Protein AF-A0A3L6JKA4-F1 (afdb_monomer_lite)

Foldseek 3Di:
DLVVVVVVVVVVCVVVVVPDDAKDWDADPQFIKIWGWADLPPDDIDIDIDTDGNPDDDCCVVVVVVSVVVSVVVVVVD

Radius of gyration: 13.54 Å; chains: 1; bounding box: 35×22×33 Å

Structure (mmCIF, N/CA/C/O backbone):
data_AF-A0A3L6JKA4-F1
#
_entry.id   AF-A0A3L6JKA4-F1
#
loop_
_atom_site.group_PDB
_atom_site.id
_atom_site.type_symbol
_atom_site.label_atom_id
_atom_site.label_alt_id
_atom_site.label_comp_id
_atom_site.label_asym_id
_atom_site.label_entity_id
_atom_site.label_seq_id
_atom_site.pdbx_PDB_ins_code
_atom_site.Cartn_x
_atom_site.Cartn_y
_atom_site.Cartn_z
_atom_site.occupancy
_atom_site.B_iso_or_equiv
_atom_site.auth_seq_id
_atom_site.auth_comp_id
_atom_site.auth_asym_id
_atom_site.auth_atom_id
_atom_site.pdbx_PDB_model_num
ATOM 1 N N . MET A 1 1 ? 1.290 -13.950 1.818 1.00 60.53 1 MET A N 1
ATOM 2 C CA . MET A 1 1 ? 2.302 -13.049 1.212 1.00 60.53 1 MET A CA 1
ATOM 3 C C . MET A 1 1 ? 2.137 -11.586 1.626 1.00 60.53 1 MET A C 1
ATOM 5 O O . MET A 1 1 ? 3.063 -11.048 2.213 1.00 60.53 1 MET A O 1
ATOM 9 N N . SER A 1 2 ? 0.983 -10.943 1.409 1.00 63.38 2 SER A N 1
ATOM 10 C CA . SER A 1 2 ? 0.740 -9.536 1.803 1.00 63.38 2 SER A CA 1
ATOM 11 C C . SER A 1 2 ? 0.946 -9.253 3.300 1.00 63.38 2 SER A C 1
ATOM 13 O O . SER A 1 2 ? 1.512 -8.223 3.654 1.00 63.38 2 SER A O 1
ATOM 15 N N . GLY A 1 3 ? 0.565 -10.190 4.176 1.00 67.56 3 GLY A N 1
ATOM 16 C CA . GLY A 1 3 ? 0.813 -10.083 5.620 1.00 67.56 3 GLY A CA 1
ATOM 17 C C . GLY A 1 3 ? 2.299 -10.072 6.006 1.00 67.56 3 GLY A C 1
ATOM 18 O O . GLY A 1 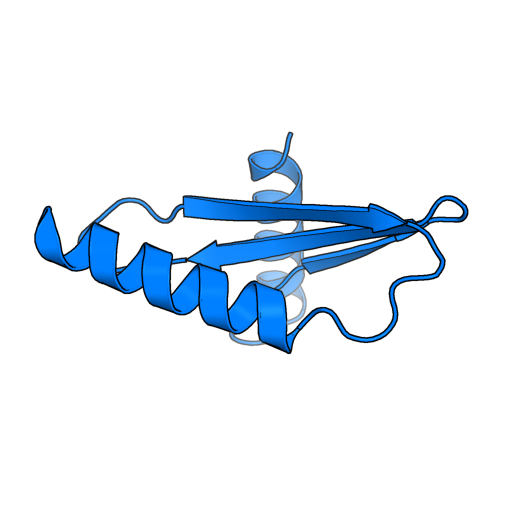3 ? 2.669 -9.378 6.944 1.00 67.56 3 GLY A O 1
ATOM 19 N N . TYR A 1 4 ? 3.158 -10.770 5.254 1.00 79.75 4 TYR A N 1
ATOM 20 C CA . TYR A 1 4 ? 4.605 -10.807 5.510 1.00 79.75 4 TYR A CA 1
ATOM 21 C C . TYR A 1 4 ? 5.290 -9.488 5.127 1.00 79.75 4 TYR A C 1
ATOM 23 O O . TYR A 1 4 ? 6.157 -8.990 5.844 1.00 79.75 4 TYR A O 1
ATOM 31 N N . VAL A 1 5 ? 4.860 -8.892 4.010 1.00 80.19 5 VAL A N 1
ATOM 32 C CA . VAL A 1 5 ? 5.319 -7.561 3.590 1.00 80.19 5 VAL A CA 1
ATOM 33 C C . VAL A 1 5 ? 4.888 -6.516 4.618 1.00 80.19 5 VAL A C 1
ATOM 35 O O . VAL A 1 5 ? 5.705 -5.713 5.057 1.00 80.19 5 VAL A O 1
ATOM 38 N N . ALA A 1 6 ? 3.627 -6.563 5.055 1.00 78.50 6 ALA A N 1
ATOM 39 C CA . ALA A 1 6 ? 3.113 -5.637 6.056 1.00 78.50 6 ALA A CA 1
ATOM 40 C C . ALA A 1 6 ? 3.846 -5.752 7.401 1.00 78.50 6 ALA A C 1
ATOM 42 O O . ALA A 1 6 ? 4.266 -4.732 7.937 1.00 78.50 6 ALA A O 1
ATOM 43 N N . SER A 1 7 ? 4.065 -6.964 7.920 1.00 83.06 7 SER A N 1
ATOM 44 C CA . SER A 1 7 ? 4.732 -7.156 9.216 1.00 83.06 7 SER A CA 1
ATOM 45 C C . SER A 1 7 ? 6.213 -6.769 9.197 1.00 83.06 7 SER A C 1
ATOM 47 O O . SER A 1 7 ? 6.738 -6.245 10.179 1.00 83.06 7 SER A O 1
ATOM 49 N N . SER A 1 8 ? 6.901 -7.006 8.079 1.00 88.19 8 SER A N 1
ATOM 50 C CA . SER A 1 8 ? 8.296 -6.589 7.909 1.00 88.19 8 SER A CA 1
ATOM 51 C C . SER A 1 8 ? 8.413 -5.066 7.880 1.00 88.19 8 SER A C 1
ATOM 53 O O . SER A 1 8 ? 9.237 -4.500 8.593 1.00 88.19 8 SER A O 1
ATOM 55 N N . VAL A 1 9 ? 7.530 -4.386 7.145 1.00 87.44 9 VAL A N 1
ATOM 56 C CA . VAL A 1 9 ? 7.537 -2.917 7.078 1.00 87.44 9 VAL A CA 1
ATOM 57 C C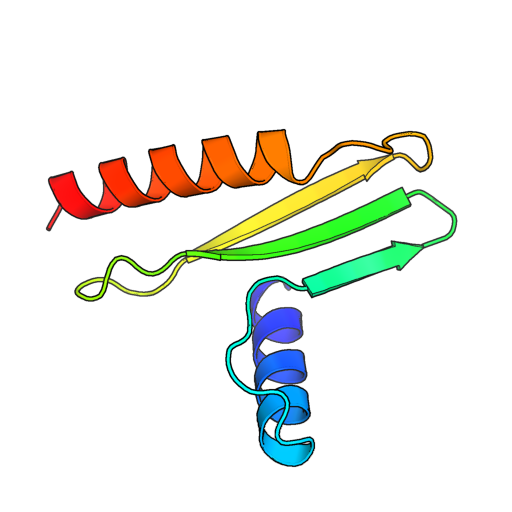 . VAL A 1 9 ? 7.073 -2.274 8.388 1.00 87.44 9 VAL A C 1
ATOM 59 O O . VAL A 1 9 ? 7.608 -1.239 8.773 1.00 87.44 9 VAL A O 1
ATOM 62 N N . GLU A 1 10 ? 6.133 -2.879 9.119 1.00 86.19 10 GLU A N 1
ATOM 63 C CA . GLU A 1 10 ? 5.736 -2.395 10.450 1.00 86.19 10 GLU A CA 1
ATOM 64 C C . GLU A 1 10 ? 6.898 -2.426 11.455 1.00 86.19 10 GLU A C 1
ATOM 66 O O . GLU A 1 10 ? 7.025 -1.496 12.255 1.00 86.19 10 GLU A O 1
ATOM 71 N N . ARG A 1 11 ? 7.775 -3.437 11.383 1.00 90.06 11 ARG A N 1
ATOM 72 C CA . ARG A 1 11 ? 9.005 -3.492 12.192 1.00 90.06 11 ARG A CA 1
ATOM 73 C C . ARG A 1 11 ? 9.997 -2.406 11.796 1.00 90.06 11 ARG A C 1
ATOM 75 O O . ARG A 1 11 ? 10.379 -1.617 12.654 1.00 90.06 11 ARG A O 1
ATOM 82 N N . MET A 1 12 ? 10.307 -2.283 10.503 1.00 88.94 12 MET A N 1
ATOM 83 C CA . MET A 1 12 ? 11.203 -1.226 10.008 1.00 88.94 12 MET A CA 1
ATOM 84 C C . MET A 1 12 ? 10.707 0.169 10.403 1.00 88.94 12 MET A C 1
ATOM 86 O O . MET A 1 12 ? 11.482 1.010 10.839 1.00 88.94 12 MET A O 1
ATOM 90 N N . ARG A 1 13 ? 9.396 0.415 10.307 1.00 90.50 13 ARG A N 1
ATOM 91 C CA . ARG A 1 13 ? 8.769 1.668 10.747 1.00 90.50 13 ARG A CA 1
ATOM 92 C C . ARG A 1 13 ? 9.022 1.957 12.227 1.00 90.50 13 ARG A C 1
ATOM 94 O O . ARG A 1 13 ? 9.283 3.110 12.557 1.00 90.50 13 ARG A O 1
ATOM 101 N N . ASN A 1 14 ? 8.890 0.952 13.095 1.00 91.00 14 ASN A N 1
ATOM 102 C CA . ASN A 1 14 ? 9.120 1.108 14.534 1.00 91.00 14 ASN A CA 1
ATOM 103 C C . ASN A 1 14 ? 10.578 1.441 14.831 1.00 91.00 14 ASN A C 1
ATOM 105 O O . ASN A 1 14 ? 10.844 2.388 15.561 1.00 91.00 14 ASN A O 1
ATOM 109 N N . GLU A 1 15 ? 11.499 0.682 14.242 1.00 93.31 15 GLU A N 1
ATOM 110 C CA . GLU A 1 15 ? 12.940 0.853 14.446 1.00 93.31 15 GLU A CA 1
ATOM 111 C C . GLU A 1 15 ? 13.431 2.214 13.945 1.00 93.31 15 GLU A C 1
ATOM 113 O O . GLU A 1 15 ? 14.267 2.849 14.579 1.00 93.31 15 GLU A O 1
ATOM 118 N N . LEU A 1 16 ? 12.872 2.691 12.832 1.00 92.25 16 LEU A N 1
ATOM 119 C CA . LEU A 1 16 ? 13.249 3.957 12.206 1.00 92.25 16 LEU A CA 1
ATOM 120 C C . LEU A 1 16 ? 12.424 5.161 12.694 1.00 92.25 16 LEU A C 1
ATOM 122 O O . LEU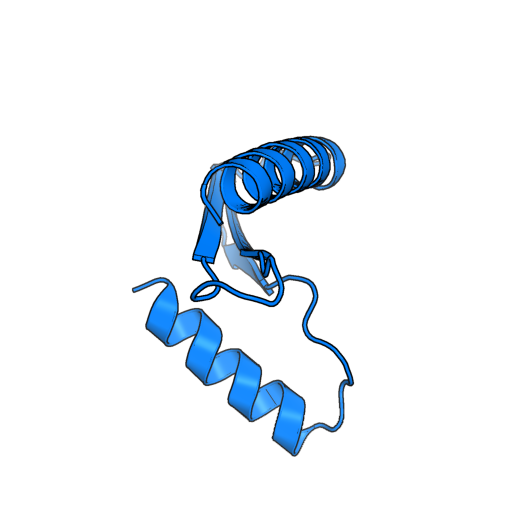 A 1 16 ? 12.633 6.271 12.210 1.00 92.25 16 LEU A O 1
ATOM 126 N N . GLY A 1 17 ? 11.461 4.968 13.603 1.00 89.75 17 GLY A N 1
ATOM 127 C CA . GLY A 1 17 ? 10.648 6.059 14.153 1.00 89.75 17 GLY A CA 1
ATOM 128 C C . GLY A 1 17 ? 9.805 6.821 13.118 1.00 89.75 17 GLY A C 1
ATOM 129 O O . GLY A 1 17 ? 9.565 8.014 13.273 1.00 89.75 17 GLY A O 1
ATOM 130 N N . LEU A 1 18 ? 9.332 6.157 12.057 1.00 88.31 18 LEU A N 1
ATOM 131 C CA . LEU A 1 18 ? 8.707 6.815 10.891 1.00 88.31 18 LEU A CA 1
ATOM 132 C C . LEU A 1 18 ? 7.239 7.247 11.098 1.00 88.31 18 LEU A C 1
ATOM 134 O O . LEU A 1 18 ? 6.583 7.697 10.157 1.00 88.31 18 LEU A O 1
ATOM 138 N N . GLY A 1 19 ? 6.703 7.098 12.311 1.00 87.12 19 GLY A N 1
ATOM 139 C CA . GLY A 1 19 ? 5.317 7.437 12.636 1.00 87.12 19 GLY A CA 1
ATOM 140 C C . GLY A 1 19 ? 4.298 6.433 12.087 1.00 87.12 19 GLY A C 1
ATOM 141 O O . GLY A 1 19 ? 4.525 5.223 12.091 1.00 87.12 19 GLY A O 1
ATOM 142 N N . GLU A 1 20 ? 3.128 6.911 11.655 1.00 83.81 20 GLU A N 1
ATOM 143 C CA . GLU A 1 20 ? 2.039 6.039 11.196 1.00 83.81 20 GLU A CA 1
ATOM 144 C C . GLU A 1 20 ? 2.249 5.504 9.772 1.00 83.81 20 GLU A C 1
ATOM 146 O O . GLU A 1 20 ? 2.401 6.257 8.808 1.00 83.81 20 GLU A O 1
ATOM 151 N N . LEU A 1 21 ? 2.147 4.179 9.617 1.00 83.25 21 LEU A N 1
ATOM 152 C CA . LEU A 1 21 ? 2.208 3.527 8.312 1.00 83.25 21 LEU A CA 1
ATOM 153 C C . LEU A 1 21 ? 0.904 3.754 7.540 1.00 83.25 21 LEU A C 1
ATOM 155 O O . LEU A 1 21 ? -0.150 3.242 7.9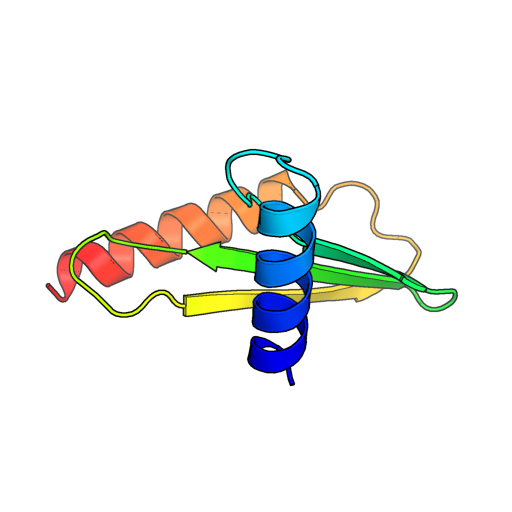23 1.00 83.25 21 LEU A O 1
ATOM 159 N N . LYS A 1 22 ? 0.983 4.489 6.427 1.00 81.88 22 LYS A N 1
ATOM 160 C CA . LYS A 1 22 ? -0.170 4.773 5.556 1.00 81.88 22 LYS A CA 1
ATOM 161 C C . LYS A 1 22 ? -0.314 3.743 4.437 1.00 81.88 22 LYS A C 1
ATOM 163 O O . LYS A 1 22 ? -1.385 3.154 4.277 1.00 81.88 22 LYS A O 1
ATOM 168 N N . ASP A 1 23 ? 0.747 3.524 3.672 1.00 87.31 23 ASP A N 1
ATOM 169 C CA . ASP A 1 23 ? 0.828 2.553 2.584 1.00 87.31 23 ASP A CA 1
ATOM 170 C C . ASP A 1 23 ? 2.268 2.055 2.376 1.00 87.31 23 ASP A C 1
ATOM 172 O O . ASP A 1 23 ? 3.230 2.612 2.897 1.00 87.31 23 ASP A O 1
ATOM 176 N N . ILE A 1 24 ? 2.394 0.950 1.642 1.00 89.62 24 ILE A N 1
ATOM 177 C CA . ILE A 1 24 ? 3.656 0.338 1.227 1.00 89.62 24 ILE A CA 1
ATOM 178 C C . ILE A 1 24 ? 3.627 0.275 -0.294 1.00 89.62 24 ILE A C 1
ATOM 180 O O . ILE A 1 24 ? 2.736 -0.361 -0.859 1.00 89.62 24 ILE A O 1
ATOM 184 N N . SER A 1 25 ? 4.589 0.905 -0.965 1.00 89.88 25 SER A N 1
ATOM 185 C CA . SER A 1 25 ? 4.733 0.824 -2.420 1.00 89.88 25 SER A CA 1
ATOM 186 C C . SER A 1 25 ? 6.041 0.137 -2.782 1.00 89.88 25 SER A C 1
ATOM 188 O O . SER A 1 25 ? 7.114 0.597 -2.408 1.00 89.88 25 SER A O 1
ATOM 190 N N . VAL A 1 26 ? 5.944 -0.945 -3.548 1.00 90.50 26 VAL A N 1
ATOM 191 C CA . VAL A 1 26 ? 7.085 -1.663 -4.116 1.00 90.50 26 VAL A CA 1
ATOM 192 C C . VAL A 1 26 ? 7.073 -1.422 -5.619 1.00 90.50 26 VAL A C 1
ATOM 194 O O . VAL A 1 26 ? 6.090 -1.746 -6.287 1.00 90.50 26 VAL A O 1
ATOM 197 N N . ARG A 1 27 ? 8.138 -0.819 -6.156 1.00 90.50 27 ARG A N 1
ATOM 198 C CA . ARG A 1 27 ? 8.310 -0.601 -7.599 1.00 90.50 27 ARG A CA 1
ATOM 199 C C . ARG A 1 27 ? 9.303 -1.614 -8.148 1.00 90.50 27 ARG A C 1
ATOM 201 O O . ARG A 1 27 ? 10.389 -1.775 -7.604 1.00 90.50 27 ARG A O 1
ATOM 208 N N . CYS A 1 28 ? 8.930 -2.256 -9.243 1.00 91.31 28 CYS A N 1
ATOM 209 C CA . CYS A 1 28 ? 9.717 -3.261 -9.940 1.00 91.31 28 CYS A CA 1
ATOM 210 C C . CYS A 1 28 ? 9.766 -2.920 -11.436 1.00 91.31 28 CYS A C 1
ATOM 212 O O . CYS A 1 28 ? 8.978 -2.111 -11.925 1.00 91.31 28 CYS A O 1
ATOM 214 N N . ALA A 1 29 ? 10.655 -3.567 -12.192 1.00 93.19 29 ALA A N 1
ATOM 215 C CA . ALA A 1 29 ? 10.769 -3.337 -13.635 1.00 93.19 29 ALA A CA 1
ATOM 216 C C . ALA A 1 29 ? 9.443 -3.575 -14.392 1.00 93.19 29 ALA A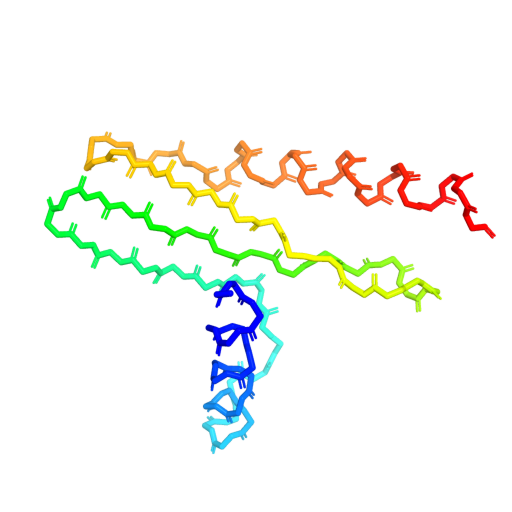 C 1
ATOM 218 O O . ALA A 1 29 ? 9.129 -2.841 -15.328 1.00 93.19 29 ALA A O 1
ATOM 219 N N . GLY A 1 30 ? 8.644 -4.555 -13.950 1.00 92.81 30 GLY A N 1
ATOM 220 C CA . GLY A 1 30 ? 7.344 -4.881 -14.546 1.00 92.81 30 GLY A CA 1
ATOM 221 C C . GLY A 1 30 ? 6.176 -4.000 -14.090 1.00 92.81 30 GLY A C 1
ATOM 222 O O . GLY A 1 30 ? 5.108 -4.052 -14.687 1.00 92.81 30 GLY A O 1
ATOM 223 N N . GLY A 1 31 ? 6.341 -3.175 -13.054 1.00 93.25 31 GLY A N 1
ATOM 224 C CA . GLY A 1 31 ? 5.220 -2.424 -12.501 1.00 93.25 31 GLY A CA 1
ATOM 225 C C . GLY A 1 31 ? 5.368 -2.106 -11.027 1.00 93.25 31 GLY A C 1
ATOM 226 O O . GLY A 1 31 ? 6.461 -1.854 -10.526 1.00 93.25 31 GLY A O 1
ATOM 227 N N . LYS A 1 32 ? 4.248 -2.071 -10.316 1.00 93.62 32 LYS A N 1
ATOM 228 C CA . LYS A 1 32 ? 4.228 -1.724 -8.898 1.00 93.62 32 LYS A CA 1
ATOM 229 C C . LYS A 1 32 ? 3.176 -2.508 -8.134 1.00 93.62 32 LYS A C 1
ATOM 231 O O . LYS A 1 32 ? 2.068 -2.729 -8.621 1.00 93.62 32 LYS A O 1
ATOM 236 N N . ALA A 1 33 ? 3.520 -2.850 -6.902 1.00 92.88 33 ALA A N 1
ATOM 237 C CA . ALA A 1 33 ? 2.595 -3.361 -5.910 1.00 92.88 33 ALA A CA 1
ATOM 238 C C . ALA A 1 33 ? 2.377 -2.292 -4.837 1.00 92.88 33 ALA A C 1
ATOM 240 O O . ALA A 1 33 ? 3.327 -1.665 -4.364 1.00 92.88 33 ALA A O 1
ATOM 241 N N . VAL A 1 34 ? 1.122 -2.066 -4.464 1.00 92.25 34 VAL A N 1
ATOM 242 C CA . VAL A 1 34 ? 0.753 -1.166 -3.373 1.00 92.25 34 VAL A CA 1
ATOM 243 C C . VAL A 1 34 ? -0.066 -1.933 -2.354 1.00 92.25 34 VAL A C 1
ATOM 245 O O . VAL A 1 34 ? -1.058 -2.570 -2.703 1.00 92.25 34 VAL A O 1
ATOM 248 N N . PHE A 1 35 ? 0.339 -1.843 -1.093 1.00 91.94 35 PHE A N 1
ATOM 249 C CA . PHE A 1 35 ? -0.355 -2.427 0.043 1.00 91.94 35 PHE A CA 1
ATOM 250 C C . PHE A 1 35 ? -0.809 -1.307 0.967 1.00 91.94 35 PHE A C 1
ATOM 252 O O . PHE A 1 35 ? -0.015 -0.456 1.363 1.00 91.94 35 PHE A O 1
ATOM 259 N N . ARG A 1 36 ? -2.089 -1.297 1.326 1.00 90.56 36 ARG A N 1
ATOM 260 C CA . ARG A 1 36 ? -2.665 -0.292 2.216 1.00 90.56 36 ARG A CA 1
ATOM 261 C C . ARG A 1 36 ? -3.419 -0.966 3.347 1.00 90.56 36 ARG A C 1
ATOM 263 O O . ARG A 1 36 ? -4.338 -1.746 3.099 1.00 90.56 36 ARG A O 1
ATOM 270 N N . LYS A 1 37 ? -3.061 -0.626 4.584 1.00 87.56 37 LYS A N 1
ATOM 271 C CA . LYS A 1 37 ? -3.781 -1.082 5.774 1.00 87.56 37 LYS A CA 1
ATOM 272 C C . LYS A 1 37 ? -5.091 -0.305 5.899 1.00 87.56 37 LYS A C 1
ATOM 274 O O . LYS A 1 37 ? -5.110 0.927 5.837 1.00 87.56 37 LYS A O 1
ATOM 279 N N . ILE A 1 38 ? -6.196 -1.020 6.062 1.00 88.12 38 ILE A N 1
ATOM 280 C CA . ILE A 1 38 ? -7.514 -0.449 6.329 1.00 88.12 38 ILE A CA 1
ATOM 281 C C . ILE A 1 38 ? -7.954 -0.969 7.693 1.00 88.12 38 ILE A C 1
ATOM 283 O O . ILE A 1 38 ? -8.152 -2.165 7.875 1.00 88.12 38 ILE A O 1
ATOM 287 N N . SER A 1 39 ? -8.095 -0.051 8.646 1.00 83.44 39 SER A N 1
ATOM 288 C CA . SER A 1 39 ? -8.652 -0.328 9.969 1.00 83.44 39 SER A CA 1
ATOM 289 C C . SER A 1 39 ? -10.001 0.378 10.125 1.00 83.44 39 SER A C 1
ATOM 291 O O . SER A 1 39 ? -10.170 1.510 9.648 1.00 83.44 39 SER A O 1
ATOM 293 N N . SER A 1 40 ? -10.957 -0.295 10.772 1.00 80.31 40 SER A N 1
ATOM 294 C CA . SER A 1 40 ? -12.233 0.282 11.222 1.00 80.31 40 SER A CA 1
ATOM 295 C C . SER A 1 40 ? -12.254 0.561 12.734 1.00 80.31 40 SER A C 1
ATOM 297 O O . SER A 1 40 ? -13.250 1.075 13.239 1.00 80.31 40 SER A O 1
ATOM 299 N N . GLY A 1 41 ? -11.157 0.275 13.447 1.00 72.44 41 GLY A N 1
ATOM 300 C CA . GLY A 1 41 ? -11.025 0.417 14.900 1.00 72.44 41 GLY A CA 1
ATOM 301 C C . GLY A 1 41 ? -11.513 -0.806 15.681 1.00 72.44 41 GLY A C 1
ATOM 302 O O . GLY A 1 41 ? -10.787 -1.285 16.542 1.00 72.44 41 GLY A O 1
ATOM 303 N N . LYS A 1 42 ? -12.708 -1.325 15.363 1.00 68.12 42 LYS A N 1
ATOM 304 C CA . LYS A 1 42 ? -13.320 -2.463 16.079 1.00 68.12 42 LYS A CA 1
ATOM 305 C C . LYS A 1 42 ? -12.981 -3.836 15.491 1.00 68.12 42 LYS A C 1
ATOM 307 O O . LYS A 1 42 ? -13.001 -4.823 16.214 1.00 68.12 42 LYS A O 1
ATOM 312 N N . GLU A 1 43 ? -12.683 -3.905 14.196 1.00 76.25 43 GLU A N 1
ATOM 313 C CA . GLU A 1 43 ? -12.433 -5.168 13.493 1.00 76.25 43 GLU A CA 1
ATOM 314 C C . GLU A 1 43 ? -10.951 -5.378 13.174 1.00 76.25 43 GLU A C 1
ATOM 316 O O . GLU A 1 43 ? -10.159 -4.428 13.120 1.00 76.25 43 GLU A O 1
ATOM 321 N N . GLN A 1 44 ? -10.595 -6.636 12.891 1.00 81.56 44 GLN A N 1
ATOM 322 C CA . GLN A 1 44 ? -9.272 -6.997 12.397 1.00 81.56 44 GLN A CA 1
ATOM 323 C C . GLN A 1 44 ? -8.922 -6.149 11.159 1.00 81.56 44 GLN A C 1
ATOM 325 O O . GLN A 1 44 ? -9.712 -6.074 10.212 1.00 81.56 44 GLN A O 1
ATOM 330 N N . PRO A 1 45 ? -7.745 -5.498 11.133 1.00 82.94 45 PRO A N 1
ATOM 331 C CA . PRO A 1 45 ? -7.348 -4.695 9.991 1.00 82.94 45 PRO A CA 1
ATOM 332 C C . PRO A 1 45 ? -7.161 -5.580 8.759 1.00 82.94 45 PRO A C 1
ATOM 334 O O . PRO A 1 45 ? -6.546 -6.644 8.826 1.00 82.94 45 PRO A O 1
ATOM 337 N N . ILE A 1 46 ? -7.634 -5.096 7.616 1.00 87.56 46 ILE A N 1
ATOM 338 C CA . ILE A 1 46 ? -7.457 -5.760 6.324 1.00 87.56 46 ILE A CA 1
ATOM 339 C C . ILE A 1 46 ? -6.421 -5.024 5.480 1.00 87.56 46 ILE A C 1
ATOM 341 O O . ILE A 1 46 ? -6.182 -3.823 5.645 1.00 87.56 46 ILE A O 1
ATOM 345 N N . ILE A 1 47 ? -5.806 -5.749 4.550 1.00 88.88 47 ILE A N 1
ATOM 346 C CA . ILE A 1 47 ? -4.807 -5.202 3.633 1.00 88.88 47 ILE A CA 1
ATOM 347 C C . ILE A 1 47 ? -5.419 -5.137 2.237 1.00 88.88 47 ILE A C 1
ATOM 349 O O . ILE A 1 47 ? -5.709 -6.165 1.629 1.00 88.88 47 ILE A O 1
ATOM 353 N N . LEU A 1 48 ? -5.566 -3.924 1.707 1.00 90.69 48 LEU A N 1
ATOM 354 C CA . LEU A 1 48 ? -5.834 -3.709 0.291 1.00 90.69 48 LEU A CA 1
ATOM 355 C C . LEU A 1 48 ? -4.515 -3.851 -0.472 1.00 90.69 48 LEU A C 1
ATOM 357 O O . LEU A 1 48 ? -3.641 -2.995 -0.340 1.00 90.69 48 LEU A O 1
ATOM 361 N N . ALA A 1 49 ? -4.380 -4.917 -1.255 1.00 91.88 49 ALA A N 1
ATOM 362 C CA . ALA A 1 49 ? -3.254 -5.128 -2.159 1.00 91.88 49 ALA A CA 1
ATOM 363 C C . ALA A 1 49 ? -3.683 -4.834 -3.603 1.00 91.88 49 ALA A C 1
ATOM 365 O O . ALA A 1 49 ? -4.720 -5.319 -4.052 1.00 91.88 49 ALA A O 1
ATOM 366 N N . ALA A 1 50 ? -2.890 -4.049 -4.326 1.00 92.81 50 ALA A N 1
ATOM 367 C CA . ALA A 1 50 ? -3.110 -3.742 -5.733 1.00 92.81 50 ALA A CA 1
ATOM 368 C C . ALA A 1 50 ? -1.811 -3.907 -6.521 1.00 92.81 50 ALA A C 1
ATOM 370 O O . ALA A 1 50 ? -0.770 -3.388 -6.116 1.00 92.81 50 ALA A O 1
ATOM 371 N N . ILE A 1 51 ? -1.890 -4.601 -7.654 1.00 93.06 51 ILE A N 1
ATOM 372 C CA . ILE A 1 51 ? -0.795 -4.765 -8.613 1.00 93.06 51 ILE A CA 1
ATOM 373 C C . ILE A 1 51 ? -1.142 -3.937 -9.844 1.00 93.06 51 ILE A C 1
ATOM 375 O O . ILE A 1 51 ? -2.299 -3.899 -10.264 1.00 93.06 51 ILE A O 1
ATOM 379 N N . MET A 1 52 ? -0.163 -3.219 -10.379 1.00 93.56 52 MET A N 1
ATOM 380 C CA . MET A 1 52 ? -0.366 -2.319 -11.508 1.00 93.56 52 MET A CA 1
ATOM 381 C C . MET A 1 52 ? 0.831 -2.383 -12.448 1.00 93.56 52 MET A C 1
ATOM 383 O O . MET A 1 52 ? 1.970 -2.448 -11.984 1.00 93.56 52 MET A O 1
ATOM 387 N N . ASP A 1 53 ? 0.570 -2.269 -13.747 1.00 93.94 53 ASP A N 1
ATOM 388 C CA . ASP A 1 53 ? 1.620 -2.190 -14.759 1.00 93.94 53 ASP A CA 1
ATOM 389 C C . ASP A 1 53 ? 2.488 -0.939 -14.614 1.00 93.94 53 ASP A C 1
ATOM 391 O O . ASP A 1 53 ? 2.099 0.082 -14.027 1.00 93.94 53 ASP A O 1
ATOM 395 N N . ARG A 1 54 ? 3.671 -1.006 -15.231 1.00 92.12 54 ARG A N 1
ATOM 396 C CA . ARG A 1 54 ? 4.679 0.064 -15.265 1.00 92.12 54 ARG A CA 1
ATOM 397 C C . ARG A 1 54 ? 4.122 1.432 -15.670 1.00 92.12 54 ARG A C 1
ATOM 399 O O . ARG A 1 54 ? 4.572 2.448 -15.143 1.00 92.12 54 ARG A O 1
ATOM 406 N N . ASN A 1 55 ? 3.132 1.468 -16.559 1.00 89.75 55 ASN A N 1
ATOM 407 C CA . ASN A 1 55 ? 2.613 2.713 -17.134 1.00 89.75 55 ASN A CA 1
ATOM 408 C C . ASN A 1 55 ? 1.528 3.390 -16.281 1.00 89.75 55 ASN A C 1
ATOM 410 O O . ASN A 1 55 ? 1.063 4.483 -16.611 1.00 89.75 55 ASN A O 1
ATOM 414 N N . VAL A 1 56 ? 1.128 2.798 -15.152 1.00 88.50 56 VAL A N 1
ATOM 415 C CA . VAL A 1 56 ? 0.123 3.410 -14.281 1.00 88.50 56 VAL A CA 1
ATOM 416 C C . VAL A 1 56 ? 0.773 4.482 -13.407 1.00 88.50 56 VAL A C 1
ATOM 418 O O . VAL A 1 56 ? 1.432 4.184 -12.411 1.00 88.50 56 VAL A O 1
ATOM 421 N N . ARG A 1 57 ? 0.535 5.760 -13.719 1.00 81.50 57 ARG A N 1
ATOM 422 C CA . ARG A 1 57 ? 1.055 6.901 -12.936 1.00 81.50 57 ARG A CA 1
ATOM 423 C C . ARG A 1 57 ? 0.149 7.240 -11.745 1.00 81.50 57 ARG A C 1
ATOM 425 O O . ARG A 1 57 ? 0.550 7.122 -10.583 1.00 81.50 57 ARG A O 1
ATOM 432 N N . TYR A 1 58 ? -1.114 7.567 -12.015 1.00 86.00 58 TYR A N 1
ATOM 433 C CA . TYR A 1 58 ? -2.064 8.072 -11.019 1.00 86.00 58 TYR A CA 1
ATOM 434 C C . TYR A 1 58 ? -2.967 6.961 -10.477 1.00 86.00 58 TYR A C 1
ATOM 436 O O . TYR A 1 58 ? -3.925 6.545 -11.114 1.00 86.00 58 TYR A O 1
ATOM 444 N N . HIS A 1 59 ? -2.669 6.489 -9.270 1.00 88.06 59 HIS A N 1
ATOM 445 C CA . HIS A 1 59 ? -3.355 5.348 -8.649 1.00 88.06 59 HIS A CA 1
ATOM 446 C C . HIS A 1 59 ? -3.830 5.635 -7.226 1.00 88.06 59 HIS A C 1
ATOM 448 O O . HIS A 1 59 ? -4.842 5.091 -6.787 1.00 88.06 59 HIS A O 1
ATOM 454 N N . SER A 1 60 ? -3.159 6.548 -6.523 1.00 88.50 60 SER A N 1
ATOM 455 C CA . SER A 1 60 ? -3.450 6.888 -5.130 1.00 88.50 60 SER A CA 1
ATOM 456 C C . SER A 1 60 ? -4.903 7.323 -4.921 1.00 88.50 60 SER A C 1
ATOM 458 O O . SER A 1 60 ? -5.517 6.937 -3.930 1.00 88.50 60 SER A O 1
ATOM 460 N N . ARG A 1 61 ? -5.500 8.056 -5.876 1.00 90.88 61 ARG A N 1
ATOM 461 C CA . ARG A 1 61 ? -6.914 8.469 -5.805 1.00 90.88 61 ARG A CA 1
ATOM 462 C C . ARG A 1 61 ? -7.874 7.286 -5.932 1.00 90.88 61 ARG A C 1
ATOM 464 O O . ARG A 1 61 ? -8.846 7.218 -5.184 1.00 90.88 61 ARG A O 1
ATOM 471 N N . ALA A 1 62 ? -7.609 6.365 -6.858 1.00 92.19 62 ALA A N 1
ATOM 472 C CA . ALA A 1 62 ? -8.437 5.177 -7.058 1.00 92.19 62 ALA A CA 1
ATOM 473 C C . ALA A 1 62 ? -8.366 4.250 -5.835 1.00 92.19 62 ALA A C 1
ATOM 475 O O . ALA A 1 62 ? -9.402 3.876 -5.285 1.00 92.19 62 ALA A O 1
ATOM 476 N N . LEU A 1 63 ? -7.152 3.985 -5.341 1.00 92.75 63 LEU A N 1
ATOM 477 C CA . LEU A 1 63 ? -6.929 3.190 -4.132 1.00 92.75 63 LEU A CA 1
ATOM 478 C C . LEU A 1 63 ? -7.522 3.855 -2.887 1.00 92.75 63 LEU A C 1
ATOM 480 O O . LEU A 1 63 ? -8.116 3.177 -2.056 1.00 92.75 63 LEU A O 1
ATOM 484 N N . GLY A 1 64 ? -7.426 5.182 -2.773 1.00 92.19 64 GLY A N 1
ATOM 485 C CA . GLY A 1 64 ? -8.051 5.942 -1.692 1.00 92.19 64 GLY A CA 1
ATOM 486 C C . GLY A 1 64 ? -9.574 5.811 -1.694 1.00 92.19 64 GLY A C 1
ATOM 487 O O . GLY A 1 64 ? -10.161 5.499 -0.661 1.00 92.19 64 GLY A O 1
ATOM 488 N N . LYS A 1 65 ? -10.222 5.967 -2.858 1.00 94.56 65 LYS A N 1
ATOM 489 C CA . LYS A 1 65 ? -11.675 5.760 -2.994 1.00 94.56 65 LYS A CA 1
ATOM 490 C C . LYS A 1 65 ? -12.083 4.330 -2.635 1.00 94.56 65 LYS A C 1
ATOM 492 O O . LYS A 1 65 ? -13.070 4.151 -1.923 1.00 94.56 65 LYS A O 1
ATOM 497 N N . ALA A 1 66 ? -11.331 3.332 -3.100 1.00 93.50 66 ALA A N 1
ATOM 498 C CA . ALA A 1 66 ? -11.572 1.934 -2.758 1.00 93.50 66 ALA A CA 1
ATOM 499 C C . ALA A 1 66 ? -11.450 1.706 -1.244 1.00 93.50 66 ALA A C 1
ATOM 501 O O . ALA A 1 66 ? -12.371 1.173 -0.630 1.00 93.50 66 ALA A O 1
ATOM 502 N N . ALA A 1 67 ? -10.378 2.202 -0.623 1.00 92.56 67 ALA A N 1
ATOM 503 C CA . ALA A 1 67 ? -10.159 2.083 0.813 1.00 92.56 67 ALA A CA 1
ATOM 504 C C . ALA A 1 67 ? -11.280 2.735 1.639 1.00 92.56 67 ALA A C 1
ATOM 506 O O . ALA A 1 67 ? -11.738 2.148 2.618 1.00 92.56 67 ALA A O 1
ATOM 507 N N . THR A 1 68 ? -11.769 3.912 1.231 1.00 93.19 68 THR A N 1
ATOM 508 C CA . THR A 1 68 ? -12.902 4.578 1.891 1.00 93.19 68 THR A CA 1
ATOM 509 C C . THR A 1 68 ? -14.183 3.752 1.795 1.00 93.19 68 THR A C 1
ATOM 511 O O . THR A 1 68 ? -14.864 3.576 2.804 1.00 93.19 68 THR A O 1
ATOM 514 N N . LYS A 1 69 ? -14.503 3.205 0.613 1.00 93.44 69 LYS A N 1
ATOM 515 C CA . LYS A 1 69 ? -15.685 2.347 0.428 1.00 93.44 69 LYS A CA 1
ATOM 516 C C . LYS A 1 69 ? -15.599 1.079 1.274 1.00 93.44 69 LYS A C 1
ATOM 518 O O . LYS A 1 69 ? -16.555 0.741 1.961 1.00 93.44 69 LYS A O 1
ATOM 523 N N . ILE A 1 70 ? -14.444 0.421 1.269 1.00 91.56 70 ILE A N 1
ATOM 524 C CA . ILE A 1 70 ? -14.197 -0.784 2.064 1.00 91.56 70 ILE A CA 1
ATOM 525 C C . ILE A 1 70 ? -14.349 -0.483 3.560 1.00 91.56 70 ILE A C 1
ATOM 527 O O . ILE A 1 70 ? -15.067 -1.192 4.257 1.00 91.56 70 ILE A O 1
ATOM 531 N N . ARG A 1 71 ? -13.757 0.612 4.053 1.00 90.00 71 ARG A N 1
ATOM 532 C CA . ARG A 1 71 ? -13.908 1.034 5.454 1.00 90.00 71 ARG A CA 1
ATOM 533 C C . ARG A 1 71 ? -15.372 1.278 5.828 1.00 90.00 71 ARG A C 1
ATOM 535 O O . ARG A 1 71 ? -15.784 0.923 6.928 1.00 90.00 71 ARG A O 1
ATOM 542 N N . ALA A 1 72 ? -16.153 1.888 4.936 1.00 90.38 72 ALA A N 1
ATOM 543 C CA . ALA A 1 72 ? -17.580 2.105 5.161 1.00 90.38 72 ALA A CA 1
ATOM 544 C C . ALA A 1 72 ? -18.362 0.783 5.231 1.00 90.38 72 ALA A C 1
ATOM 546 O O . ALA A 1 72 ? -19.260 0.660 6.058 1.00 90.38 72 ALA A O 1
ATOM 547 N N . LEU A 1 73 ? -18.001 -0.210 4.411 1.00 89.19 73 LEU A N 1
ATOM 548 C CA . LEU A 1 73 ? -18.598 -1.548 4.457 1.00 89.19 73 LEU A CA 1
ATOM 549 C C . LEU A 1 73 ? -18.262 -2.289 5.757 1.00 89.19 73 LEU A C 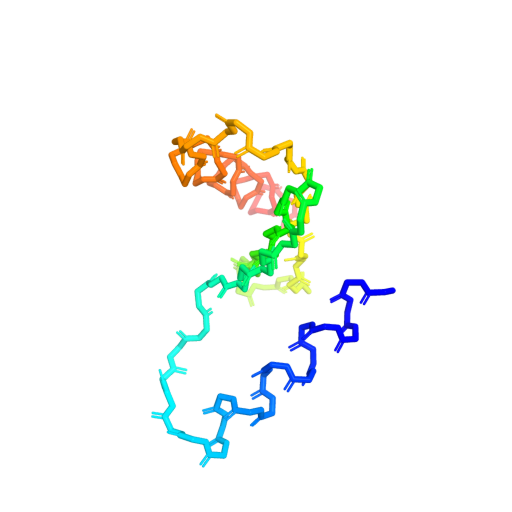1
ATOM 551 O O . LEU A 1 73 ? -19.161 -2.865 6.359 1.00 89.19 73 LEU A O 1
ATOM 555 N N . MET A 1 74 ? -17.010 -2.216 6.216 1.00 87.25 74 MET A N 1
ATOM 556 C CA . MET A 1 74 ? -16.582 -2.785 7.503 1.00 87.25 74 MET A CA 1
ATOM 557 C C . MET A 1 74 ? -17.380 -2.199 8.673 1.00 87.25 74 MET A C 1
ATOM 559 O O . MET A 1 74 ? -17.911 -2.921 9.503 1.00 87.25 74 MET A O 1
ATOM 563 N N . ARG A 1 75 ? -17.577 -0.875 8.693 1.00 84.56 75 ARG A N 1
ATOM 564 C CA . ARG A 1 75 ? -18.362 -0.209 9.747 1.00 84.56 75 ARG A CA 1
ATOM 565 C C . ARG A 1 75 ? -19.839 -0.598 9.792 1.00 84.56 75 ARG A C 1
ATOM 567 O O . ARG A 1 75 ? -20.451 -0.400 10.825 1.00 84.56 75 ARG A O 1
ATOM 574 N N . ARG A 1 76 ? -20.423 -1.072 8.687 1.00 78.00 76 ARG A N 1
ATOM 575 C CA . ARG A 1 76 ? -21.827 -1.522 8.656 1.00 78.00 76 ARG A CA 1
ATOM 576 C C . ARG A 1 76 ? -22.010 -2.943 9.190 1.00 78.00 76 ARG A C 1
ATOM 578 O O . ARG A 1 76 ? -23.144 -3.330 9.437 1.00 78.00 76 ARG A O 1
ATOM 585 N N . ARG A 1 77 ? -20.932 -3.728 9.273 1.00 61.53 77 ARG A N 1
ATOM 586 C CA . ARG A 1 77 ? -20.953 -5.109 9.776 1.00 61.53 77 ARG A CA 1
ATOM 587 C C . ARG A 1 77 ? -20.644 -5.216 11.275 1.00 61.53 77 ARG A C 1
ATOM 589 O O . ARG A 1 77 ? -20.903 -6.275 11.836 1.00 61.53 77 ARG A O 1
ATOM 596 N N . ALA A 1 78 ? -20.120 -4.150 11.879 1.00 56.94 78 ALA A N 1
ATOM 597 C CA . ALA A 1 78 ? -19.767 -4.039 13.296 1.00 56.94 78 ALA A CA 1
ATOM 598 C C . ALA A 1 78 ? -20.840 -3.306 14.108 1.00 56.94 78 ALA A C 1
ATOM 600 O O . ALA A 1 78 ? -20.864 -3.504 15.343 1.00 56.94 78 ALA A O 1
#

Sequence (78 aa):
MSGYVASSVERMRNELGLGELKDISVRCAGGKAVFRKISSGKEQPIILAAIMDRNVRYHSRALGKAATKIRALMRRRA

Secondary structure (DSSP, 8-state):
-HHHHHHHHHHHHHHTT--S--EEEEEETTEEEEEEEE--SSS--EEEEEEEETT----HHHHHHHHHHHHHHHHHH-

pLDDT: mean 86.5, std 8.28, range [56.94, 94.56]